Protein AF-A0ABD5IZQ8-F1 (afdb_monomer)

pLDDT: mean 81.37, std 12.8, range [49.91, 95.94]

Radius of gyration: 20.32 Å; Cα contacts (8 Å, |Δi|>4): 26; chains: 1; bounding box: 40×36×55 Å

Solvent-accessible sur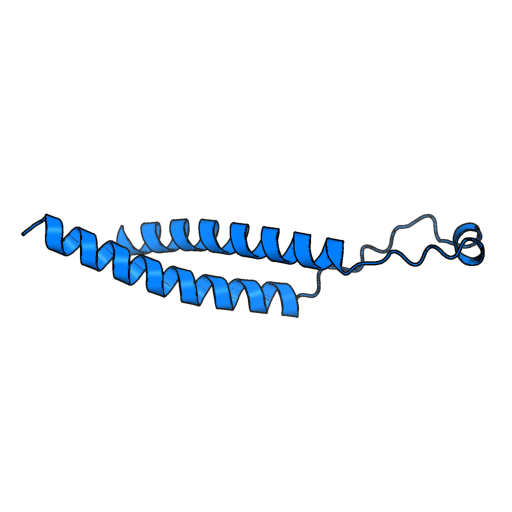face area (backbone atoms only — not comparable to full-atom values): 4922 Å² total; per-residue (Å²): 112,70,72,57,54,51,29,51,54,43,26,51,54,46,34,53,52,51,52,51,54,51,49,51,52,50,57,74,71,55,74,84,84,81,52,72,83,52,59,81,71,53,66,99,63,82,79,74,79,66,79,59,63,67,59,57,48,53,51,50,53,52,21,49,55,52,19,53,53,53,37,54,53,52,54,55,51,59,60,59,76,78,110

Mean predicted aligned error: 9.21 Å

Foldseek 3Di:
DVLVVQLVVQLVVQLVVLVVVVVVVCVVPDDDPDDVVCVVVDPPDDPPPDPDVVVSVVSSVVSSVVSVVVSVVVVVVVVVVVD

Structure (mmCIF, N/CA/C/O backbone):
data_AF-A0ABD5IZQ8-F1
#
_entry.id   AF-A0ABD5IZQ8-F1
#
loop_
_atom_site.group_PDB
_atom_site.id
_atom_site.type_symbol
_atom_site.label_atom_id
_atom_site.label_alt_id
_atom_site.label_comp_id
_atom_site.label_asym_id
_atom_site.label_entity_id
_atom_site.label_seq_id
_atom_site.pdbx_PDB_ins_code
_atom_site.Cartn_x
_atom_site.Cartn_y
_atom_site.Cartn_z
_atom_site.occupancy
_atom_site.B_iso_or_equiv
_atom_site.auth_seq_id
_atom_site.auth_comp_id
_atom_site.auth_asym_id
_atom_site.auth_atom_id
_atom_site.pdbx_PDB_model_num
ATOM 1 N N . MET A 1 1 ? -12.217 -5.940 18.632 1.00 70.19 1 MET A N 1
ATOM 2 C CA . MET A 1 1 ? -12.138 -6.726 17.380 1.00 70.19 1 MET A CA 1
ATOM 3 C C . MET A 1 1 ? -12.549 -5.942 16.133 1.00 70.19 1 MET A C 1
ATOM 5 O O . MET A 1 1 ? -11.780 -5.922 15.186 1.00 70.19 1 MET A O 1
ATOM 9 N N . GLN A 1 2 ? -13.670 -5.211 16.134 1.00 78.81 2 GLN A N 1
ATOM 10 C CA . GLN A 1 2 ? -14.166 -4.490 14.943 1.00 78.81 2 GLN A CA 1
ATOM 11 C C . GLN A 1 2 ? -13.152 -3.525 14.286 1.00 78.81 2 GLN A C 1
ATOM 13 O O . GLN A 1 2 ? -13.080 -3.448 13.066 1.00 78.81 2 GLN A O 1
ATOM 18 N N . LYS A 1 3 ? -12.311 -2.839 15.075 1.00 81.75 3 LYS A N 1
ATOM 19 C CA . LYS A 1 3 ? -11.269 -1.925 14.561 1.00 81.75 3 LYS A CA 1
ATOM 20 C C . LYS A 1 3 ? -10.223 -2.635 13.685 1.00 81.75 3 LYS A C 1
ATOM 22 O O . LYS A 1 3 ? -9.745 -2.049 12.722 1.00 81.75 3 LYS A O 1
ATOM 27 N N . TYR A 1 4 ? -9.901 -3.891 14.002 1.00 88.25 4 TYR A N 1
ATOM 28 C CA . TYR A 1 4 ? -8.937 -4.693 13.244 1.00 88.25 4 TYR A CA 1
ATOM 29 C C . TYR A 1 4 ? -9.540 -5.229 11.942 1.00 88.25 4 TYR A C 1
ATOM 31 O O . TYR A 1 4 ? -8.851 -5.268 10.931 1.00 88.25 4 TYR A O 1
ATOM 39 N N . LEU A 1 5 ? -10.837 -5.560 11.936 1.00 90.69 5 LEU A N 1
ATOM 40 C CA . LEU A 1 5 ? -11.546 -5.927 10.705 1.00 90.69 5 LEU A CA 1
ATOM 41 C C . LEU A 1 5 ? -11.614 -4.752 9.724 1.00 90.69 5 LEU A C 1
ATOM 43 O O . LEU A 1 5 ? -11.373 -4.931 8.536 1.00 90.69 5 LEU A O 1
ATOM 47 N N . ILE A 1 6 ? -11.870 -3.539 10.226 1.00 89.88 6 ILE A N 1
ATOM 48 C CA . ILE A 1 6 ? -11.852 -2.327 9.395 1.00 89.88 6 ILE A CA 1
ATOM 49 C C . ILE A 1 6 ? -10.454 -2.108 8.814 1.00 89.88 6 ILE A C 1
ATOM 51 O O . ILE A 1 6 ? -10.336 -1.873 7.616 1.00 89.88 6 ILE A O 1
ATOM 55 N N . PHE A 1 7 ? -9.403 -2.251 9.630 1.00 92.69 7 PHE A N 1
ATOM 56 C CA . PHE A 1 7 ? -8.027 -2.183 9.136 1.00 92.69 7 PHE A CA 1
ATOM 57 C C . PHE A 1 7 ? -7.761 -3.191 8.020 1.00 92.69 7 PHE A C 1
ATOM 59 O O . PHE A 1 7 ? -7.237 -2.813 6.979 1.00 92.69 7 PHE A O 1
ATOM 66 N N . PHE A 1 8 ? -8.146 -4.450 8.217 1.00 93.69 8 PHE A N 1
ATOM 67 C CA . PHE A 1 8 ? -7.905 -5.516 7.251 1.00 93.69 8 PHE A CA 1
ATOM 68 C C . PHE A 1 8 ? -8.585 -5.249 5.903 1.00 93.69 8 PHE A C 1
ATOM 70 O O . PHE A 1 8 ? -7.945 -5.351 4.859 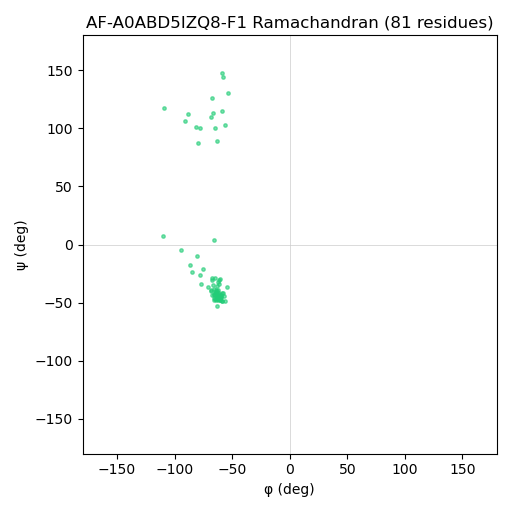1.00 93.69 8 PHE A O 1
ATOM 77 N N . VAL A 1 9 ? -9.854 -4.833 5.920 1.00 94.44 9 VAL A N 1
ATOM 78 C CA . VAL A 1 9 ? -10.599 -4.503 4.694 1.00 94.44 9 VAL A CA 1
ATOM 79 C C . VAL A 1 9 ? -9.975 -3.305 3.976 1.00 94.44 9 VAL A C 1
ATOM 81 O O . VAL A 1 9 ? -9.784 -3.346 2.762 1.00 94.44 9 VAL A O 1
ATOM 84 N N . VAL A 1 10 ? -9.609 -2.256 4.719 1.00 93.62 10 VAL A N 1
ATOM 85 C CA . VAL A 1 10 ? -8.945 -1.073 4.152 1.00 93.62 10 VAL A CA 1
ATOM 86 C C . VAL A 1 10 ? -7.577 -1.443 3.573 1.00 93.62 10 VAL A C 1
ATOM 88 O O . VAL A 1 10 ? -7.242 -0.996 2.480 1.00 93.62 10 VAL A O 1
ATOM 91 N N . PHE A 1 11 ? -6.806 -2.280 4.266 1.00 95.25 11 PHE A N 1
ATOM 92 C CA . PHE A 1 11 ? -5.503 -2.745 3.801 1.00 95.25 11 PHE A CA 1
ATOM 93 C C . PHE A 1 11 ? -5.602 -3.513 2.487 1.00 95.25 11 PHE A C 1
ATOM 95 O O . PHE A 1 11 ? -4.860 -3.197 1.562 1.00 95.25 11 PHE A O 1
ATOM 102 N N . ILE A 1 12 ? -6.534 -4.465 2.373 1.00 95.94 12 ILE A N 1
ATOM 103 C CA . ILE A 1 12 ? -6.747 -5.206 1.122 1.00 95.94 12 ILE A CA 1
ATOM 104 C C . ILE A 1 12 ? -7.100 -4.242 -0.008 1.00 95.94 12 ILE A C 1
ATOM 106 O O . ILE A 1 12 ? -6.472 -4.288 -1.060 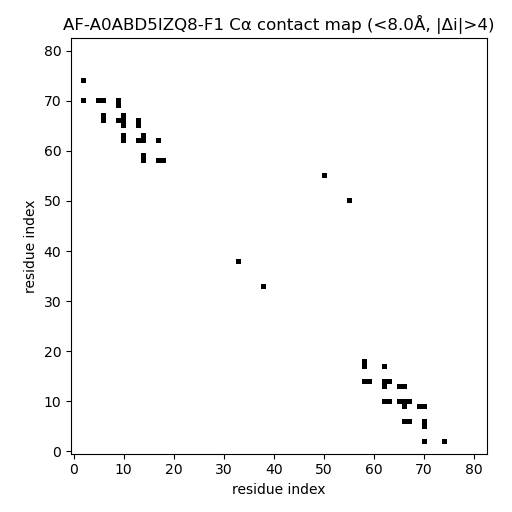1.00 95.94 12 ILE A O 1
ATOM 110 N N . ALA A 1 13 ? -8.053 -3.333 0.216 1.00 95.06 13 ALA A N 1
ATOM 111 C CA . ALA A 1 13 ? -8.485 -2.391 -0.811 1.00 95.06 13 ALA A CA 1
ATOM 112 C C . ALA A 1 13 ? -7.329 -1.509 -1.312 1.00 95.06 13 ALA A C 1
ATOM 114 O O . ALA A 1 13 ? -7.109 -1.396 -2.518 1.00 95.06 13 ALA A O 1
ATOM 115 N N . VAL A 1 14 ? -6.556 -0.920 -0.394 1.00 94.31 14 VAL A N 1
ATOM 116 C CA . VAL A 1 14 ? -5.404 -0.073 -0.738 1.00 94.31 14 VAL A CA 1
ATOM 117 C C . VAL A 1 14 ? -4.300 -0.889 -1.407 1.00 94.31 14 VAL A C 1
ATOM 119 O O . VAL A 1 14 ? -3.740 -0.443 -2.405 1.00 94.31 14 VAL A O 1
ATOM 122 N N . PHE A 1 15 ? -4.011 -2.091 -0.904 1.00 94.56 15 PHE A N 1
ATOM 123 C CA . PHE A 1 15 ? -2.978 -2.962 -1.456 1.00 94.56 15 PHE A CA 1
ATOM 124 C C . PHE A 1 15 ? -3.302 -3.366 -2.894 1.00 94.56 15 PHE A C 1
ATOM 126 O O . PHE A 1 15 ? -2.459 -3.216 -3.773 1.00 94.56 15 PHE A O 1
ATOM 133 N N . THR A 1 16 ? -4.534 -3.810 -3.156 1.00 94.69 16 THR A N 1
ATOM 134 C CA . THR A 1 16 ? -4.976 -4.180 -4.503 1.00 94.69 16 THR A CA 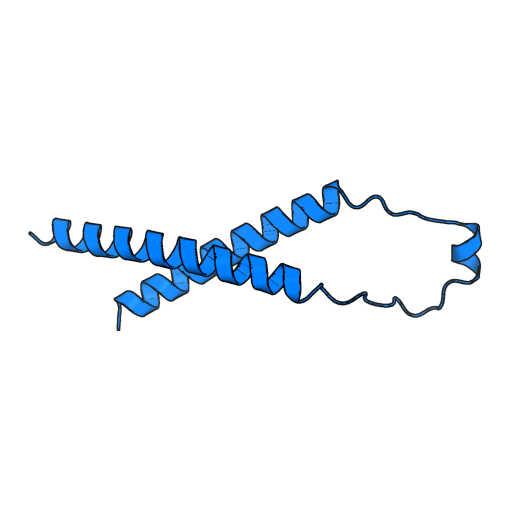1
ATOM 135 C C . THR A 1 16 ? -4.903 -2.993 -5.456 1.00 94.69 16 THR A C 1
ATOM 137 O O . THR A 1 16 ? -4.385 -3.138 -6.560 1.00 94.69 16 THR A O 1
ATOM 140 N N . MET A 1 17 ? -5.359 -1.809 -5.037 1.00 94.88 17 MET A N 1
ATOM 141 C CA . MET A 1 17 ? -5.275 -0.606 -5.872 1.00 94.88 17 MET A CA 1
ATOM 142 C C . MET A 1 17 ? -3.828 -0.235 -6.193 1.00 94.88 17 MET A C 1
ATOM 144 O O . MET A 1 17 ? -3.507 0.037 -7.349 1.00 94.88 17 MET A O 1
ATOM 148 N N . LEU A 1 18 ? -2.940 -0.274 -5.199 1.00 92.94 18 LEU A N 1
ATOM 149 C CA . LEU A 1 18 ? -1.530 0.047 -5.396 1.00 92.94 18 LEU A CA 1
ATOM 150 C C . LEU A 1 18 ? -0.858 -0.970 -6.328 1.00 92.94 18 LEU A C 1
ATOM 152 O O . LEU A 1 18 ? -0.145 -0.570 -7.242 1.00 92.94 18 LEU A O 1
ATOM 156 N N . GLN A 1 19 ? -1.166 -2.262 -6.179 1.00 90.94 19 GLN A N 1
ATOM 157 C CA . GLN A 1 19 ? -0.653 -3.318 -7.051 1.00 90.94 19 GLN A CA 1
ATOM 158 C C . GLN A 1 19 ? -1.129 -3.158 -8.504 1.00 90.94 19 GLN A C 1
ATOM 160 O O . GLN A 1 19 ? -0.334 -3.346 -9.424 1.00 90.94 19 GLN A O 1
ATOM 165 N N . LEU A 1 20 ? -2.393 -2.777 -8.728 1.00 93.38 20 LEU A N 1
ATOM 166 C CA . LEU A 1 20 ? -2.930 -2.514 -10.069 1.00 93.38 20 LEU A CA 1
ATOM 167 C C . LEU A 1 20 ? -2.234 -1.318 -10.726 1.00 93.38 20 LEU A C 1
ATOM 169 O O . LEU A 1 20 ? -1.791 -1.419 -11.867 1.00 93.38 20 LEU A O 1
ATOM 173 N N . VAL A 1 21 ? -2.089 -0.207 -10.000 1.00 92.56 21 VAL A N 1
ATOM 174 C CA . VAL A 1 21 ? -1.405 0.996 -10.502 1.00 92.56 21 VAL A CA 1
ATOM 175 C C . VAL A 1 21 ? 0.063 0.701 -10.802 1.00 92.56 21 VAL A C 1
ATOM 177 O O . VAL A 1 21 ? 0.563 1.061 -11.866 1.00 92.56 21 VAL A O 1
ATOM 180 N N . SER A 1 22 ? 0.748 0.000 -9.900 1.00 88.69 22 SER A N 1
ATOM 181 C CA . SER A 1 22 ? 2.123 -0.446 -10.102 1.00 88.69 22 SER A CA 1
ATOM 182 C C . SER A 1 22 ? 2.262 -1.367 -11.313 1.00 88.69 22 SER A C 1
ATOM 184 O O . SER A 1 22 ? 3.181 -1.186 -12.108 1.00 88.69 22 SER A O 1
ATOM 186 N N . GLY A 1 23 ? 1.343 -2.320 -11.479 1.00 87.00 23 GLY A N 1
ATOM 187 C CA . GLY A 1 23 ? 1.306 -3.218 -12.630 1.00 87.00 23 GLY A CA 1
ATOM 188 C C . GLY A 1 23 ? 1.129 -2.459 -13.942 1.00 87.00 23 GLY A C 1
ATOM 189 O O . GLY A 1 23 ? 1.896 -2.672 -14.876 1.00 87.00 23 GLY A O 1
ATOM 190 N N . LEU A 1 24 ? 0.193 -1.508 -13.987 1.00 90.06 24 LEU A N 1
ATOM 191 C CA . LEU A 1 24 ? -0.018 -0.646 -15.152 1.00 90.06 24 LEU A CA 1
ATOM 192 C C . LEU A 1 24 ? 1.236 0.171 -15.485 1.00 90.06 24 LEU A C 1
ATOM 194 O O . LEU A 1 24 ? 1.663 0.216 -16.638 1.00 90.06 24 LEU A O 1
ATOM 198 N N . PHE A 1 25 ? 1.874 0.768 -14.479 1.00 87.69 25 PHE A N 1
ATOM 199 C CA . PHE A 1 25 ? 3.095 1.546 -14.677 1.00 87.69 25 PHE A CA 1
ATOM 200 C C . PHE A 1 25 ? 4.242 0.688 -15.226 1.00 87.69 25 PHE A C 1
ATOM 202 O O . PHE A 1 25 ? 4.916 1.084 -16.176 1.00 87.69 25 PHE A O 1
ATOM 209 N N . LEU A 1 26 ? 4.412 -0.522 -14.688 1.00 85.38 26 LEU A N 1
ATOM 210 C CA . LEU A 1 26 ? 5.364 -1.503 -15.203 1.00 85.38 26 LEU A CA 1
ATOM 211 C C . LEU A 1 26 ? 5.056 -1.869 -16.655 1.00 85.38 26 LEU A C 1
ATOM 213 O O . LEU A 1 26 ? 5.978 -1.893 -17.456 1.00 85.38 26 LEU A O 1
ATOM 217 N N . 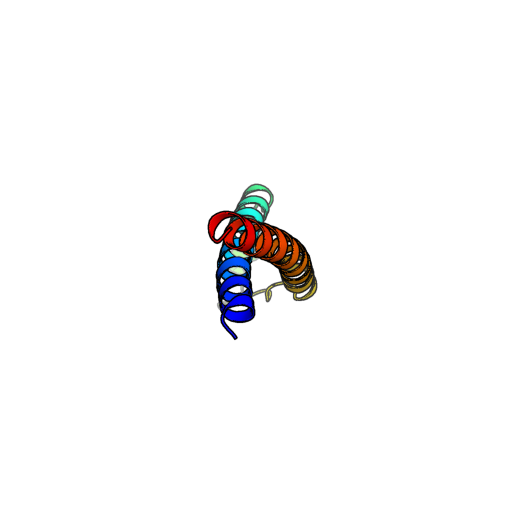THR A 1 27 ? 3.791 -2.089 -17.025 1.00 86.69 27 THR A N 1
ATOM 218 C CA . THR A 1 27 ? 3.432 -2.404 -18.419 1.00 86.69 27 THR A CA 1
ATOM 219 C C . THR A 1 27 ? 3.678 -1.247 -19.384 1.00 86.69 27 THR A C 1
ATOM 221 O O . THR A 1 27 ? 4.084 -1.489 -20.513 1.00 86.69 27 THR A O 1
ATOM 224 N N . LEU A 1 28 ? 3.489 0.003 -18.948 1.00 85.81 28 LEU A N 1
ATOM 225 C CA . LEU A 1 28 ? 3.759 1.183 -19.775 1.00 85.81 28 LEU A CA 1
ATOM 226 C C . LEU A 1 28 ? 5.259 1.403 -20.000 1.00 85.81 28 LEU A C 1
ATOM 228 O O . LEU A 1 28 ? 5.664 1.838 -21.075 1.00 85.81 28 LEU A O 1
ATOM 232 N N . LEU A 1 29 ? 6.086 1.114 -18.993 1.00 83.44 29 LEU A N 1
ATOM 233 C CA . LEU A 1 29 ? 7.542 1.254 -19.080 1.00 83.44 29 LEU A CA 1
ATOM 234 C C . LEU A 1 29 ? 8.237 0.013 -19.648 1.00 83.44 29 LEU A C 1
ATOM 236 O O . LEU A 1 29 ? 9.391 0.084 -20.077 1.00 83.44 29 LEU A O 1
ATOM 240 N N . TYR A 1 30 ? 7.558 -1.131 -19.656 1.00 75.88 30 TYR A N 1
ATOM 241 C CA . TYR A 1 30 ? 8.083 -2.364 -20.212 1.00 75.88 30 TYR A CA 1
ATOM 242 C C . TYR A 1 30 ? 7.979 -2.333 -21.736 1.00 75.88 30 TYR A C 1
ATOM 244 O O . TYR A 1 30 ? 6.934 -2.598 -22.322 1.00 75.88 30 TYR A O 1
ATOM 252 N N . THR A 1 31 ? 9.097 -2.030 -22.393 1.00 75.31 31 THR A N 1
ATOM 253 C CA . THR A 1 31 ? 9.229 -2.229 -23.839 1.00 75.31 31 THR A CA 1
ATOM 254 C C . THR A 1 31 ? 9.737 -3.650 -24.096 1.00 75.31 31 THR A C 1
ATOM 256 O O . THR A 1 31 ? 10.890 -3.943 -23.756 1.00 75.31 31 THR A O 1
ATOM 259 N N . PRO A 1 32 ? 8.933 -4.550 -24.690 1.00 69.50 32 PRO A N 1
ATOM 260 C CA . PRO A 1 32 ? 9.400 -5.890 -25.010 1.00 69.50 32 PRO A CA 1
ATOM 261 C C . PRO A 1 32 ? 10.481 -5.811 -26.096 1.00 69.50 32 PRO A C 1
ATOM 263 O O . PRO A 1 32 ? 10.216 -5.439 -27.239 1.00 69.50 32 PRO A O 1
ATOM 266 N N . LYS A 1 33 ? 11.724 -6.168 -25.756 1.00 68.00 33 LYS A N 1
ATOM 267 C CA . LYS A 1 33 ? 12.798 -6.333 -26.746 1.00 68.00 33 LYS A CA 1
ATOM 268 C C . LYS A 1 33 ? 12.646 -7.692 -27.427 1.00 68.00 33 LYS A C 1
ATOM 270 O O . LYS A 1 33 ? 13.236 -8.677 -26.991 1.00 68.00 33 LYS A O 1
ATOM 275 N N . ILE A 1 34 ? 11.850 -7.746 -28.491 1.00 67.94 34 ILE A N 1
ATOM 276 C CA . ILE A 1 34 ? 11.715 -8.943 -29.328 1.00 67.94 34 ILE A CA 1
ATOM 277 C C . ILE A 1 34 ? 12.902 -8.974 -30.297 1.00 67.94 34 ILE A C 1
ATOM 279 O O . ILE A 1 34 ? 12.939 -8.244 -31.284 1.00 67.94 34 ILE A O 1
ATOM 283 N N . SER A 1 35 ? 13.907 -9.796 -29.993 1.00 69.31 35 SER A N 1
ATOM 284 C CA . SER A 1 35 ? 14.989 -10.114 -30.929 1.00 69.31 35 SER A CA 1
ATOM 285 C C . SER A 1 35 ? 14.591 -11.361 -31.714 1.00 69.31 35 SER A C 1
ATOM 287 O O . SER A 1 35 ? 14.607 -12.466 -31.175 1.00 69.31 35 SER A O 1
ATOM 289 N N . TRP A 1 36 ? 14.222 -11.181 -32.984 1.00 67.75 36 TRP A N 1
ATOM 290 C CA . TRP A 1 36 ? 13.837 -12.281 -33.876 1.00 67.75 36 TRP A CA 1
ATOM 291 C C . TRP A 1 36 ? 14.963 -13.307 -34.080 1.00 67.75 36 TRP A C 1
ATOM 293 O O . TRP A 1 36 ? 14.683 -14.493 -34.208 1.00 67.75 36 TRP A O 1
ATOM 303 N N . GLU A 1 37 ? 16.230 -12.885 -33.998 1.00 68.25 37 GLU A N 1
ATOM 304 C CA . GLU A 1 37 ? 17.386 -13.796 -34.044 1.00 68.25 37 GLU A CA 1
ATOM 305 C C . GLU A 1 37 ? 17.491 -14.709 -32.815 1.00 68.25 37 GLU A C 1
ATOM 307 O O . GLU A 1 37 ? 17.952 -15.843 -32.921 1.00 68.25 37 GLU A O 1
ATOM 312 N N . LYS A 1 38 ? 17.023 -14.253 -31.645 1.00 60.75 38 LYS A N 1
ATOM 313 C CA . LYS A 1 38 ? 16.933 -15.093 -30.443 1.00 60.75 38 LYS A CA 1
ATOM 314 C C . LYS A 1 38 ? 15.649 -15.916 -30.406 1.00 60.75 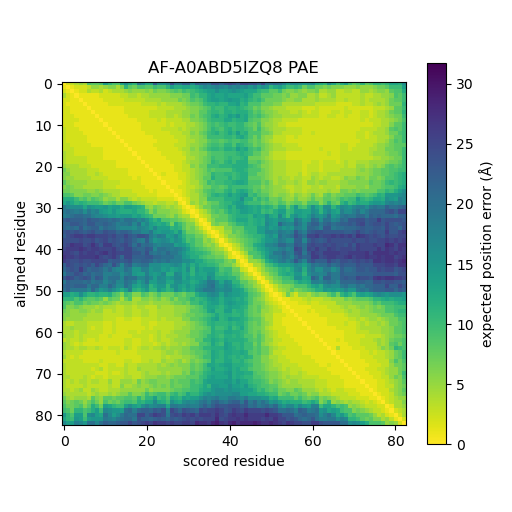38 LYS A C 1
ATOM 316 O O . LYS A 1 38 ? 15.640 -16.968 -29.785 1.00 60.75 38 LYS A O 1
ATOM 321 N N . ALA A 1 39 ? 14.586 -15.494 -31.095 1.00 63.22 39 ALA A N 1
ATOM 322 C CA . ALA A 1 39 ? 13.308 -16.209 -31.124 1.00 63.22 39 ALA A CA 1
ATOM 323 C C . ALA A 1 39 ? 13.418 -17.631 -31.711 1.00 63.22 39 ALA A C 1
ATOM 325 O O . ALA A 1 39 ? 12.690 -18.519 -31.281 1.00 63.22 39 ALA A O 1
ATOM 326 N N . ALA A 1 40 ? 14.352 -17.868 -32.641 1.00 65.44 40 ALA A N 1
ATOM 327 C CA . ALA A 1 40 ? 14.589 -19.190 -33.232 1.00 65.44 40 ALA A CA 1
ATOM 328 C C . ALA A 1 40 ? 15.339 -20.167 -32.301 1.00 65.44 40 ALA A C 1
ATOM 330 O O . ALA A 1 40 ? 15.260 -21.377 -32.495 1.00 65.44 40 ALA A O 1
ATOM 331 N N . THR A 1 41 ? 16.054 -19.655 -31.293 1.00 65.31 41 THR A N 1
ATOM 332 C CA . THR A 1 41 ? 16.786 -20.443 -30.282 1.00 65.31 41 THR A CA 1
ATOM 333 C C . THR A 1 41 ? 16.151 -20.350 -28.894 1.00 65.31 41 THR A C 1
ATOM 335 O O . THR A 1 41 ? 16.720 -20.839 -27.918 1.00 65.31 41 THR A O 1
ATOM 338 N N . LEU A 1 42 ? 14.969 -19.728 -28.796 1.00 63.03 42 LEU A N 1
ATOM 339 C CA . LEU A 1 42 ? 14.268 -19.547 -27.536 1.00 63.03 42 LEU A CA 1
ATOM 340 C C . LEU A 1 42 ? 13.808 -20.920 -27.013 1.00 63.03 42 LEU A C 1
ATOM 342 O O . LEU A 1 42 ? 13.128 -21.654 -27.735 1.00 63.03 42 LEU A O 1
ATOM 346 N N . PRO A 1 43 ? 14.156 -21.282 -25.770 1.00 64.88 43 PRO A N 1
ATOM 347 C CA . PRO A 1 43 ? 13.662 -22.508 -25.176 1.00 64.88 43 PRO A CA 1
ATOM 348 C C . PRO A 1 43 ? 12.126 -22.528 -25.150 1.00 64.88 43 PRO A C 1
ATOM 350 O O . PRO A 1 43 ? 11.487 -21.511 -24.890 1.00 64.88 43 PRO A O 1
ATOM 353 N N . SER A 1 44 ? 11.516 -23.701 -25.353 1.00 69.56 44 SER A N 1
ATOM 354 C CA . SER A 1 44 ? 10.053 -23.896 -25.290 1.00 69.56 44 SER A CA 1
ATOM 355 C C . SER A 1 44 ? 9.448 -23.683 -23.892 1.00 69.56 44 SER A C 1
ATOM 357 O O . SER A 1 44 ? 8.259 -23.911 -23.679 1.00 69.56 44 SER A O 1
ATOM 359 N N . HIS A 1 45 ? 10.271 -23.282 -22.928 1.00 61.47 45 HIS A N 1
ATOM 360 C CA . HIS A 1 45 ? 9.911 -22.959 -21.563 1.00 61.47 45 HIS A CA 1
ATOM 361 C C . HIS A 1 45 ? 10.046 -21.451 -21.369 1.00 61.47 45 HIS A C 1
ATOM 363 O O . HIS A 1 45 ? 11.127 -20.877 -21.481 1.00 61.47 45 HIS A O 1
ATOM 369 N N . VAL A 1 46 ? 8.921 -20.809 -21.060 1.00 59.62 46 VAL A N 1
ATOM 370 C CA . VAL A 1 46 ? 8.913 -19.429 -20.582 1.00 59.62 46 VAL A CA 1
ATOM 371 C C . VAL A 1 46 ? 9.545 -19.441 -19.196 1.00 59.62 46 VAL A C 1
ATOM 373 O O . VAL A 1 46 ? 8.946 -19.948 -18.247 1.00 59.62 46 VAL A O 1
ATOM 376 N N . GLU A 1 47 ? 10.750 -18.891 -19.065 1.00 57.09 47 GLU A N 1
ATOM 377 C CA . GLU A 1 47 ? 11.265 -18.532 -17.749 1.00 57.09 47 GLU A CA 1
ATOM 378 C C . GLU A 1 47 ? 10.368 -17.424 -17.201 1.00 57.09 47 GLU A C 1
ATOM 380 O O . GLU A 1 47 ? 10.453 -16.258 -17.594 1.00 57.09 47 GLU A O 1
ATOM 385 N N . LEU A 1 48 ? 9.449 -17.811 -16.316 1.00 57.97 48 LEU A N 1
ATOM 386 C CA . LEU A 1 48 ? 8.729 -16.879 -15.469 1.00 57.97 48 LEU A CA 1
ATOM 387 C C . LEU A 1 48 ? 9.780 -16.215 -14.583 1.00 57.97 48 LEU A C 1
ATOM 389 O O . LEU A 1 48 ? 10.092 -16.716 -13.504 1.00 57.97 48 LEU A O 1
ATOM 393 N N . VAL A 1 49 ? 10.362 -15.111 -15.057 1.00 63.50 49 VAL A N 1
ATOM 394 C CA . VAL A 1 49 ? 11.158 -14.224 -14.214 1.00 63.50 49 VAL A CA 1
ATOM 395 C C . VAL A 1 49 ? 10.237 -13.825 -13.070 1.00 63.50 49 VAL A C 1
ATOM 397 O O . VAL A 1 49 ? 9.280 -13.069 -13.251 1.00 63.50 49 VAL A O 1
ATOM 400 N N . GLY A 1 50 ? 10.466 -14.456 -11.919 1.00 62.59 50 GLY A N 1
ATOM 401 C CA . GLY A 1 50 ? 9.579 -14.365 -10.776 1.00 62.59 50 GLY A CA 1
ATOM 402 C C . GLY A 1 50 ? 9.432 -12.911 -10.332 1.00 62.59 50 GLY A C 1
ATOM 403 O O . GLY A 1 50 ? 10.377 -12.126 -10.471 1.00 62.59 50 GLY A O 1
ATOM 404 N N . PRO A 1 51 ? 8.260 -12.520 -9.805 1.00 66.31 51 PRO A N 1
ATOM 405 C CA . PRO A 1 51 ? 8.047 -11.161 -9.331 1.00 66.31 51 PRO A CA 1
ATOM 406 C C . PRO A 1 51 ? 9.138 -10.784 -8.327 1.00 66.31 51 PRO A C 1
ATOM 408 O O . PRO A 1 51 ? 9.405 -11.529 -7.385 1.00 66.31 51 PRO A O 1
ATOM 411 N N . ASN A 1 52 ? 9.770 -9.623 -8.529 1.00 78.31 52 ASN A N 1
ATOM 412 C CA . ASN A 1 52 ? 10.813 -9.146 -7.629 1.00 78.31 52 ASN A CA 1
ATOM 413 C C . ASN A 1 52 ? 10.223 -9.009 -6.206 1.00 78.31 52 ASN A C 1
ATOM 415 O O . ASN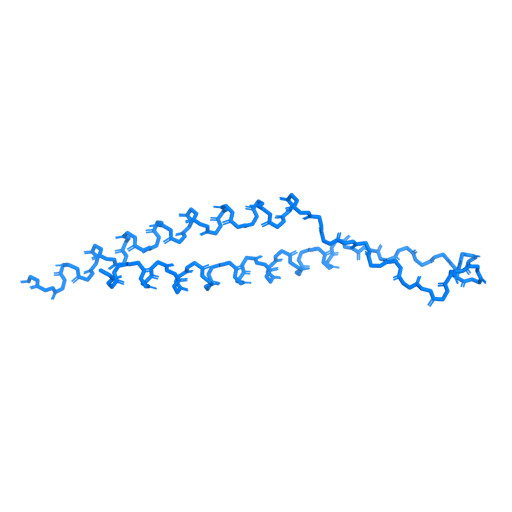 A 1 52 ? 9.328 -8.177 -5.994 1.00 78.31 52 ASN A O 1
ATOM 419 N N . PRO A 1 53 ? 10.698 -9.799 -5.225 1.00 81.56 53 PRO A N 1
ATOM 420 C CA . PRO A 1 53 ? 10.107 -9.826 -3.892 1.00 81.56 53 PRO A CA 1
ATOM 421 C C . PRO A 1 53 ? 10.267 -8.484 -3.170 1.00 81.56 53 PRO A C 1
ATOM 423 O O . PRO A 1 53 ? 9.390 -8.095 -2.401 1.00 81.56 53 PRO A O 1
ATOM 426 N N . LEU A 1 54 ? 11.328 -7.727 -3.474 1.00 85.50 54 LEU A N 1
ATOM 427 C CA . LEU A 1 54 ? 11.568 -6.405 -2.892 1.00 85.50 54 LEU A CA 1
ATOM 428 C C . LEU A 1 54 ? 10.502 -5.398 -3.322 1.00 85.50 54 LEU A C 1
ATOM 430 O O . LEU A 1 54 ? 10.049 -4.595 -2.508 1.00 85.50 54 LEU A O 1
ATOM 434 N N . PHE A 1 55 ? 10.060 -5.469 -4.580 1.00 84.12 55 PHE A N 1
ATOM 435 C CA . PHE A 1 55 ? 9.012 -4.591 -5.092 1.00 84.12 55 PHE A CA 1
ATOM 436 C C . PHE A 1 55 ? 7.677 -4.866 -4.394 1.00 84.12 55 PHE A C 1
ATOM 438 O O . PHE A 1 55 ? 7.041 -3.949 -3.879 1.00 84.12 55 PHE A O 1
ATOM 445 N N . SER A 1 56 ? 7.299 -6.142 -4.286 1.00 85.94 56 SER A N 1
ATOM 446 C CA . SER A 1 56 ? 6.070 -6.545 -3.589 1.00 85.94 56 SER A CA 1
ATOM 447 C C . SER A 1 56 ? 6.107 -6.185 -2.097 1.00 85.94 56 SER A C 1
ATOM 449 O O . SER A 1 56 ? 5.093 -5.773 -1.532 1.00 85.94 56 SER A O 1
ATOM 451 N N . MET A 1 57 ? 7.280 -6.278 -1.460 1.00 88.75 57 MET A N 1
ATOM 452 C CA . MET A 1 57 ? 7.475 -5.871 -0.067 1.00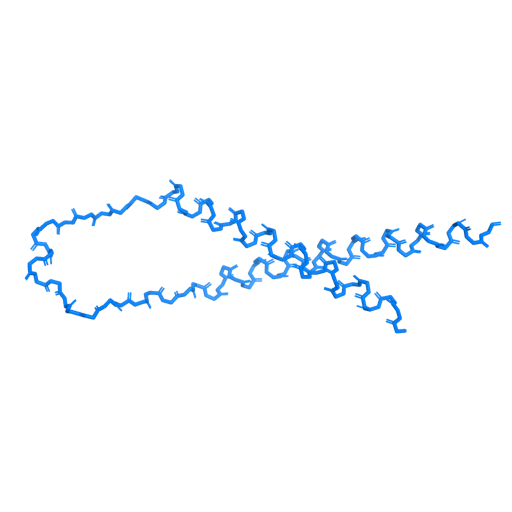 88.75 57 MET A CA 1
ATOM 453 C C . MET A 1 57 ? 7.358 -4.351 0.118 1.00 88.75 57 MET A C 1
ATOM 455 O O . MET A 1 57 ? 6.739 -3.893 1.074 1.00 88.75 57 MET A O 1
ATOM 459 N N . ALA A 1 58 ? 7.896 -3.550 -0.803 1.00 91.06 58 ALA A N 1
ATOM 460 C CA . ALA A 1 58 ? 7.751 -2.096 -0.752 1.00 91.06 58 ALA A CA 1
ATOM 461 C C . ALA A 1 58 ? 6.276 -1.671 -0.875 1.00 91.06 58 ALA A C 1
ATOM 463 O O . ALA A 1 5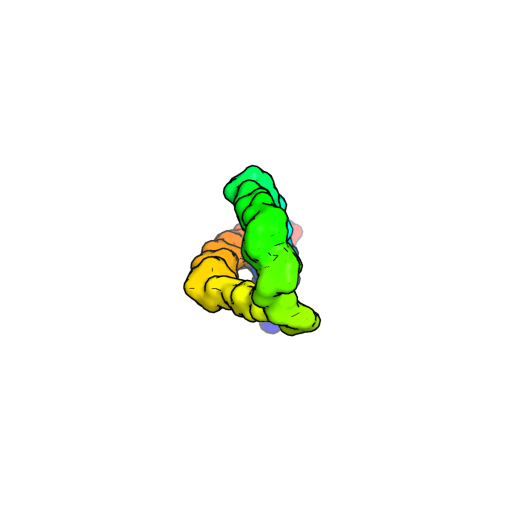8 ? 5.793 -0.868 -0.075 1.00 91.06 58 ALA A O 1
ATOM 464 N N . VAL A 1 59 ? 5.536 -2.261 -1.822 1.00 90.44 59 VAL A N 1
ATOM 465 C CA . VAL A 1 59 ? 4.099 -1.994 -2.019 1.00 90.44 59 VAL A CA 1
ATOM 466 C C . VAL A 1 59 ? 3.286 -2.379 -0.778 1.00 90.44 59 VAL A C 1
ATOM 468 O O . VAL A 1 59 ? 2.405 -1.624 -0.358 1.00 90.44 59 VAL A O 1
ATOM 471 N N . SER A 1 60 ? 3.592 -3.515 -0.142 1.00 91.06 60 SER A N 1
ATOM 472 C CA . SER A 1 60 ? 2.869 -3.959 1.054 1.00 91.06 60 SER A CA 1
ATOM 473 C C . SER A 1 60 ? 3.125 -3.062 2.271 1.00 91.06 60 SER A C 1
ATOM 475 O O . SER A 1 60 ? 2.179 -2.738 2.991 1.00 91.06 60 SER A O 1
ATOM 477 N N . LEU A 1 61 ? 4.358 -2.581 2.468 1.00 93.69 61 LEU A N 1
ATOM 478 C CA . LEU A 1 61 ? 4.699 -1.641 3.542 1.00 93.69 61 LEU A CA 1
ATOM 479 C C . LEU A 1 61 ? 4.011 -0.282 3.359 1.00 93.69 61 LEU A C 1
ATOM 481 O O . LEU A 1 61 ? 3.440 0.251 4.314 1.00 93.69 61 LEU A O 1
ATOM 485 N N . ILE A 1 62 ? 4.005 0.250 2.133 1.00 93.81 62 ILE A N 1
ATOM 486 C CA . ILE A 1 62 ? 3.316 1.507 1.807 1.00 93.81 62 ILE A CA 1
ATOM 487 C C . ILE A 1 62 ? 1.809 1.357 2.040 1.00 93.81 62 ILE A C 1
ATOM 489 O O . ILE A 1 62 ? 1.202 2.192 2.716 1.00 93.81 62 ILE A O 1
ATOM 493 N N . SER A 1 63 ? 1.212 0.265 1.555 1.00 92.62 63 SER A N 1
ATOM 494 C CA . SER A 1 63 ? -0.206 -0.025 1.782 1.00 92.62 63 SER A CA 1
ATOM 495 C C . SER A 1 63 ? -0.538 -0.134 3.274 1.00 92.62 63 SER A C 1
ATOM 497 O O . SER A 1 63 ? -1.526 0.438 3.732 1.00 92.62 63 SER A O 1
ATOM 499 N N . CYS A 1 64 ? 0.316 -0.791 4.064 1.00 93.69 64 CYS A N 1
ATOM 500 C CA . CYS A 1 64 ? 0.140 -0.911 5.510 1.00 93.69 64 CYS A CA 1
ATOM 501 C C . CYS A 1 64 ? 0.109 0.463 6.199 1.00 93.69 64 CYS A C 1
ATOM 503 O O . CYS A 1 64 ? -0.788 0.734 7.003 1.00 93.69 64 CYS A O 1
ATOM 505 N N . GLY A 1 65 ? 1.029 1.364 5.837 1.00 93.94 65 GLY A N 1
ATOM 506 C CA . GLY A 1 65 ? 1.064 2.732 6.359 1.00 93.94 65 GLY A CA 1
ATOM 507 C C . GLY A 1 65 ? -0.209 3.522 6.038 1.00 93.94 65 GLY A C 1
ATOM 508 O O . GLY A 1 65 ? -0.823 4.112 6.933 1.00 93.94 65 GLY A O 1
ATOM 509 N N . ILE A 1 66 ? -0.652 3.475 4.779 1.00 92.94 66 ILE A N 1
ATOM 510 C CA . ILE A 1 66 ? -1.877 4.149 4.323 1.00 92.94 66 ILE A CA 1
ATOM 511 C C . ILE A 1 66 ? -3.106 3.567 5.031 1.00 92.94 66 ILE A C 1
ATOM 513 O O . ILE A 1 66 ? -3.938 4.310 5.554 1.00 92.94 66 ILE A O 1
ATOM 517 N N . ALA A 1 67 ? -3.207 2.242 5.119 1.00 93.75 67 ALA A N 1
ATOM 518 C CA . ALA A 1 67 ? -4.328 1.570 5.758 1.00 93.75 67 ALA A CA 1
ATOM 519 C C . ALA A 1 67 ? -4.418 1.886 7.255 1.00 93.75 67 ALA A C 1
ATOM 521 O O . ALA A 1 67 ? -5.515 2.113 7.779 1.00 93.75 67 ALA A O 1
ATOM 522 N N . ALA A 1 68 ? -3.279 1.967 7.948 1.00 92.31 68 ALA A N 1
ATOM 523 C CA . ALA A 1 68 ? -3.228 2.346 9.355 1.00 92.31 68 ALA A CA 1
ATOM 524 C C . ALA A 1 68 ? -3.725 3.784 9.559 1.00 92.31 68 ALA A C 1
ATOM 526 O O . ALA A 1 68 ? -4.516 4.044 10.472 1.00 92.31 68 ALA A O 1
ATOM 527 N N . TRP A 1 69 ? -3.315 4.703 8.683 1.00 92.88 69 TRP A N 1
ATOM 528 C CA . TRP A 1 69 ? -3.773 6.089 8.700 1.00 92.88 69 TRP A CA 1
ATOM 529 C C . TRP A 1 69 ? -5.281 6.205 8.437 1.00 92.88 69 TRP A C 1
ATOM 531 O O . TRP A 1 69 ? -6.016 6.765 9.256 1.00 92.88 69 TRP A O 1
ATOM 541 N N . CYS A 1 70 ? -5.769 5.606 7.347 1.00 90.88 70 CYS A N 1
ATOM 542 C CA . CYS A 1 70 ? -7.186 5.602 6.975 1.00 90.88 70 CYS A CA 1
ATOM 543 C C . CYS A 1 70 ? -8.066 4.986 8.064 1.00 90.88 70 CYS A C 1
ATOM 545 O O . CYS A 1 70 ? -9.121 5.529 8.392 1.00 90.88 70 CYS A O 1
ATOM 547 N N . THR A 1 71 ? -7.621 3.889 8.677 1.00 90.75 71 THR A N 1
ATOM 548 C CA . THR A 1 71 ? -8.381 3.229 9.744 1.00 90.75 71 THR A CA 1
ATOM 549 C C . THR A 1 71 ? -8.462 4.091 10.994 1.00 90.75 71 THR A C 1
ATOM 551 O O . THR A 1 71 ? -9.543 4.218 11.572 1.00 90.75 71 THR A O 1
ATOM 554 N N . LYS A 1 72 ? -7.357 4.730 11.407 1.00 90.06 72 LYS A N 1
ATOM 555 C CA . LYS A 1 72 ? -7.379 5.681 12.531 1.00 90.06 72 LYS A CA 1
ATOM 556 C C . LYS A 1 72 ? -8.379 6.808 12.274 1.00 90.06 72 LYS A C 1
ATOM 558 O O . LYS A 1 72 ? -9.172 7.126 13.159 1.00 90.06 72 LYS A O 1
ATOM 563 N N . TRP A 1 73 ? -8.383 7.364 11.064 1.00 90.19 73 TRP A N 1
ATOM 564 C CA . TRP A 1 73 ? -9.300 8.436 10.679 1.00 90.19 73 TRP A CA 1
ATOM 565 C C . TRP A 1 73 ? -10.772 7.989 10.680 1.00 90.19 73 TRP A C 1
ATOM 567 O O . TRP A 1 73 ? -11.618 8.651 11.284 1.00 90.19 73 TRP A O 1
ATOM 577 N N . LEU A 1 74 ? -11.079 6.829 10.091 1.00 88.25 74 LEU A N 1
ATOM 578 C CA . LEU A 1 74 ? -12.425 6.244 10.064 1.00 88.25 74 LEU A CA 1
ATOM 579 C C . LEU A 1 74 ? -12.960 5.949 11.467 1.00 88.25 74 LEU A C 1
ATOM 581 O O . LEU A 1 74 ? -14.086 6.319 11.799 1.00 88.25 74 LEU A O 1
ATOM 585 N N . VAL A 1 75 ? -12.148 5.321 12.318 1.00 87.81 75 VAL A N 1
ATOM 586 C CA . VAL A 1 75 ? -12.538 5.002 13.696 1.00 87.81 75 VAL A CA 1
ATOM 587 C C . VAL A 1 75 ? -12.774 6.277 14.509 1.00 87.81 75 VAL A C 1
ATOM 589 O O . VAL A 1 75 ? -13.765 6.354 15.236 1.00 87.81 75 VAL A O 1
ATOM 592 N N . ALA A 1 76 ? -11.921 7.296 14.359 1.00 85.88 76 ALA A N 1
ATOM 593 C CA . ALA A 1 76 ? -12.111 8.587 15.017 1.00 85.88 76 ALA A CA 1
ATOM 594 C C . ALA A 1 76 ? -13.410 9.278 14.569 1.00 85.88 76 ALA A C 1
ATOM 596 O O . ALA A 1 76 ? -14.126 9.843 15.396 1.00 85.88 76 ALA A O 1
ATOM 597 N N . ARG A 1 77 ? -13.748 9.195 13.277 1.00 83.75 77 ARG A N 1
ATOM 598 C CA . ARG A 1 77 ? -14.985 9.753 12.720 1.00 83.75 77 ARG A CA 1
ATOM 599 C C . ARG A 1 77 ? -16.229 9.050 13.263 1.00 83.75 77 ARG A C 1
ATOM 601 O O . ARG A 1 77 ? -17.151 9.724 13.710 1.00 83.75 77 ARG A O 1
ATOM 608 N N . MET A 1 78 ? -16.238 7.717 13.300 1.00 79.94 78 MET A N 1
ATOM 609 C CA . MET A 1 78 ? -17.360 6.947 13.857 1.00 79.94 78 MET A CA 1
ATOM 610 C C . MET A 1 78 ? -17.588 7.221 15.350 1.00 79.94 78 MET A C 1
ATOM 612 O O . MET A 1 78 ? -18.726 7.203 15.807 1.00 79.94 78 MET A O 1
ATOM 616 N N . GLY A 1 79 ? -16.525 7.509 16.110 1.00 75.31 79 GLY A N 1
ATOM 617 C CA . GLY A 1 79 ? -16.635 7.899 17.518 1.00 75.31 79 GLY A CA 1
ATOM 618 C C . GLY A 1 79 ? -17.302 9.262 17.737 1.00 75.31 79 GLY A C 1
ATOM 619 O O . GLY A 1 79 ? -17.947 9.452 18.763 1.00 75.31 79 GLY A O 1
ATOM 620 N N . ARG A 1 80 ? -17.194 10.195 16.779 1.00 63.97 80 ARG A N 1
ATOM 621 C CA . ARG A 1 80 ? -17.847 11.514 16.861 1.00 63.97 80 ARG A CA 1
ATOM 622 C C . ARG A 1 80 ? -19.336 11.486 16.525 1.00 63.97 80 ARG A C 1
ATOM 624 O O . ARG A 1 80 ? -20.045 12.337 17.025 1.00 63.97 80 ARG A O 1
ATOM 631 N N . MET A 1 81 ? -19.807 10.534 15.716 1.00 58.41 81 MET A N 1
ATOM 632 C CA . MET A 1 81 ? -21.233 10.434 15.344 1.00 58.41 81 MET A CA 1
ATOM 633 C C . MET A 1 81 ? -22.107 9.763 16.416 1.00 58.41 81 MET A C 1
ATOM 635 O O . MET A 1 81 ? -23.323 9.724 16.275 1.00 58.41 81 MET A O 1
ATOM 639 N N . LYS A 1 82 ? -21.490 9.169 17.445 1.00 56.03 82 LYS A N 1
ATOM 640 C CA . LYS A 1 82 ? -22.183 8.553 18.589 1.00 56.03 82 LYS A CA 1
ATOM 641 C C . LYS A 1 82 ? -22.330 9.493 19.795 1.00 56.03 82 LYS A C 1
ATOM 643 O O . LYS A 1 82 ? -22.917 9.074 20.787 1.00 56.03 82 LYS A O 1
ATOM 648 N N . LYS A 1 83 ? -21.745 10.692 19.734 1.00 49.91 83 LYS A N 1
ATOM 649 C CA . LYS A 1 83 ? -21.953 11.777 20.700 1.00 49.91 83 LYS A CA 1
ATOM 650 C C . LYS A 1 83 ? -23.001 12.727 20.150 1.00 49.91 83 LYS A C 1
ATOM 652 O O . LYS A 1 83 ? -23.735 13.279 20.989 1.00 49.91 83 LYS A O 1
#

Organism: NCBI:txid311460

Sequence (83 aa):
MQKYLIFFVVFIAVFTMLQLVSGLFLTLLYTPKISWEKAATLPSHVELVGPNPLFSMAVSLISCGIAAWCTKWLVARMGRMKK

Secondary structure (DSSP, 8-state):
-HHHHHHHHHHHHHHHHHHHHHHHHHHHH------HHHHTS--SS-------HHHHHHHHHHHHHHHHHHHHHHHHHHHHTT-